Protein AF-A0AAU7UGG2-F1 (afdb_monomer_lite)

InterPro domains:
  IPR001387 Cro/C1-type, helix-turn-helix domain [PF01381] (90-123)
  IPR001387 Cro/C1-type, helix-turn-helix domain [PS50943] (90-131)
  IPR001387 Cro/C1-type, helix-turn-helix domain [SM00530] (74-130)
  IPR001387 Cro/C1-type, helix-turn-helix domain [cd00093] (90-127)
  IPR010982 Lambda repressor-like, DNA-binding domain superfamily [G3DSA:1.10.260.40] (84-129)
  IPR010982 Lambda repressor-like, DNA-binding domain superfamily [SSF47413] (65-128)

Sequence (178 aa):
MTQFELNWRYLAWRRWPDLTWSQRLARLGKPLRDLTANPPAAKLVAEIEGRFEVEYLEHINVLAEEDLDFLRENLRHLLGQAPYGTHGTLARQIGVSLNTVSRWASGENRPRPEHLRTLCALLYLPPNLDLYATPLFLTDAPSTHSARLEQVKGWVNGLDPAALQVLYPALERLLKEH

pLDDT: mean 82.57, std 12.51, range [52.09, 97.88]

Organism: NCBI:txid694439

Secondary structure (DSSP, 8-state):
--HHHHHHHHHHHHH-TTS-HHHHHHHTTS-HHHHSS-THHHHHHHHHHTS--TGGGGT--HHHHTT--HHHHHHHHHHHTSPTTHHHHHHHHHTS-HHHHHHHHHTSSPPPHHHHHHHHHHTT--TT--TTT--GGGS-S-SSHHHHHHHHHHHHHHS-HHHHHHHHHHHHHHHH--

Structure (mmCIF, N/CA/C/O backbone):
data_AF-A0AAU7UGG2-F1
#
_entry.id   AF-A0AAU7UGG2-F1
#
loop_
_atom_site.group_PDB
_atom_site.id
_atom_site.type_symbol
_atom_site.label_atom_id
_atom_site.label_alt_id
_atom_site.label_comp_id
_atom_site.label_asym_id
_atom_site.label_entity_id
_atom_site.label_seq_id
_atom_site.pdbx_PDB_ins_code
_atom_site.Cartn_x
_atom_site.Cartn_y
_atom_site.Cartn_z
_atom_site.occupancy
_atom_site.B_iso_or_equiv
_atom_site.auth_seq_id
_atom_site.auth_comp_id
_atom_site.auth_asym_id
_atom_site.auth_atom_id
_atom_site.pdbx_PDB_model_num
ATOM 1 N N . MET A 1 1 ? -1.916 -6.099 -14.068 1.00 77.75 1 MET A N 1
ATOM 2 C CA . MET A 1 1 ? -0.532 -5.603 -14.121 1.00 77.75 1 MET A CA 1
ATOM 3 C C . MET A 1 1 ? 0.313 -6.714 -14.708 1.00 77.75 1 MET A C 1
ATOM 5 O O . MET A 1 1 ? 0.161 -7.846 -14.259 1.00 77.75 1 MET A O 1
ATOM 9 N N . THR A 1 2 ? 1.081 -6.445 -15.759 1.00 85.44 2 THR A N 1
ATOM 10 C CA . THR A 1 2 ? 1.946 -7.451 -16.399 1.00 85.44 2 THR A CA 1
ATOM 11 C C . THR A 1 2 ? 3.183 -7.733 -15.535 1.00 85.44 2 THR A C 1
ATOM 13 O O . THR A 1 2 ? 3.510 -6.948 -14.642 1.00 85.44 2 THR A O 1
ATOM 16 N N . GLN A 1 3 ? 3.889 -8.844 -15.779 1.00 85.06 3 GLN A N 1
ATOM 17 C CA . GLN A 1 3 ? 5.150 -9.135 -15.077 1.00 85.06 3 GLN A CA 1
ATOM 18 C C . GLN A 1 3 ? 6.189 -8.032 -15.317 1.00 85.06 3 GLN A C 1
ATOM 20 O O . GLN A 1 3 ? 6.836 -7.572 -14.379 1.00 85.06 3 GLN A O 1
ATOM 25 N N . PHE A 1 4 ? 6.282 -7.553 -16.559 1.00 83.56 4 PHE A N 1
ATOM 26 C CA . PHE A 1 4 ? 7.109 -6.408 -16.921 1.00 83.56 4 PHE A CA 1
ATOM 27 C C . PHE A 1 4 ? 6.763 -5.174 -16.079 1.00 83.56 4 PHE A C 1
ATOM 29 O O . PHE A 1 4 ? 7.657 -4.545 -15.513 1.00 83.56 4 PHE A O 1
ATOM 36 N N . GLU A 1 5 ? 5.467 -4.864 -15.934 1.00 82.12 5 GLU A N 1
ATOM 37 C CA . GLU A 1 5 ? 5.012 -3.753 -15.097 1.00 82.12 5 GLU A CA 1
ATOM 38 C C . GLU A 1 5 ? 5.434 -3.896 -13.637 1.00 82.12 5 GLU A C 1
ATOM 40 O O . GLU A 1 5 ? 5.930 -2.938 -13.048 1.00 82.12 5 GLU A O 1
ATOM 45 N N . LEU A 1 6 ? 5.274 -5.087 -13.061 1.00 86.94 6 LEU A N 1
ATOM 46 C CA . LEU A 1 6 ? 5.717 -5.371 -11.697 1.00 86.94 6 LEU A CA 1
ATOM 47 C C . LEU A 1 6 ? 7.227 -5.171 -11.538 1.00 86.94 6 LEU A C 1
ATOM 49 O O . LEU A 1 6 ? 7.655 -4.512 -10.591 1.00 86.94 6 LEU A O 1
ATOM 53 N N . ASN A 1 7 ? 8.021 -5.689 -12.476 1.00 87.56 7 ASN A N 1
ATOM 54 C CA . ASN A 1 7 ? 9.477 -5.616 -12.428 1.00 87.56 7 ASN A CA 1
ATOM 55 C C . ASN A 1 7 ? 9.977 -4.168 -12.446 1.00 87.56 7 ASN A C 1
ATOM 57 O O . ASN A 1 7 ? 10.727 -3.765 -11.556 1.00 87.56 7 ASN A O 1
ATOM 61 N N . TRP A 1 8 ? 9.547 -3.347 -13.410 1.00 83.44 8 TRP A N 1
ATOM 62 C CA . TRP A 1 8 ? 10.038 -1.966 -13.471 1.00 83.44 8 TRP A CA 1
ATOM 63 C C . TRP A 1 8 ? 9.498 -1.114 -12.317 1.00 83.44 8 TRP A C 1
ATOM 65 O O . TRP A 1 8 ? 10.220 -0.258 -11.801 1.00 83.44 8 TRP A O 1
ATOM 75 N N . ARG A 1 9 ? 8.259 -1.365 -11.860 1.00 86.94 9 ARG A N 1
ATOM 76 C CA . ARG A 1 9 ? 7.700 -0.706 -10.669 1.00 86.94 9 ARG A CA 1
ATOM 77 C C . ARG A 1 9 ? 8.519 -1.019 -9.429 1.00 86.94 9 ARG A C 1
ATOM 79 O O . ARG A 1 9 ? 8.815 -0.106 -8.659 1.00 86.94 9 ARG A O 1
ATOM 86 N N . TYR A 1 10 ? 8.921 -2.276 -9.264 1.00 88.75 10 TYR A N 1
ATOM 87 C CA . TYR A 1 10 ? 9.802 -2.702 -8.186 1.00 88.75 10 TYR A CA 1
ATOM 88 C C . TYR A 1 10 ? 11.163 -2.006 -8.251 1.00 88.75 10 TYR A C 1
ATOM 90 O O . TYR A 1 10 ? 11.596 -1.437 -7.251 1.00 88.75 10 TYR A O 1
ATOM 98 N N . LEU A 1 11 ? 11.803 -1.964 -9.421 1.00 86.62 11 LEU A N 1
ATOM 99 C CA . LEU A 1 11 ? 13.091 -1.284 -9.586 1.00 86.62 11 LEU A CA 1
ATOM 100 C C . LEU A 1 11 ? 12.987 0.225 -9.285 1.00 86.62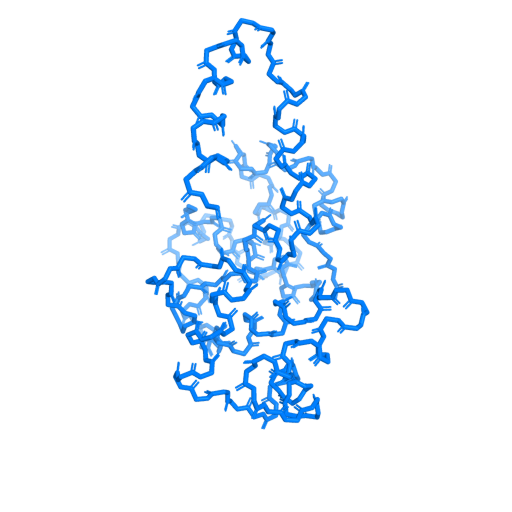 11 LEU A C 1
ATOM 102 O O . LEU A 1 11 ? 13.808 0.778 -8.553 1.00 86.62 11 LEU A O 1
ATOM 106 N N . ALA A 1 12 ? 11.929 0.894 -9.756 1.00 85.06 12 ALA A N 1
ATOM 107 C CA . ALA A 1 12 ? 11.673 2.300 -9.438 1.00 85.06 12 ALA A CA 1
ATOM 108 C C . ALA A 1 12 ? 11.396 2.524 -7.938 1.00 85.06 12 ALA A C 1
ATOM 110 O O . ALA A 1 12 ? 11.838 3.523 -7.361 1.00 85.06 12 ALA A O 1
ATOM 111 N N . TRP A 1 13 ? 10.668 1.603 -7.300 1.00 88.19 13 TRP A N 1
ATOM 112 C CA . TRP A 1 13 ? 10.424 1.614 -5.859 1.00 88.19 13 TRP A CA 1
ATOM 113 C C . TRP A 1 13 ? 11.725 1.451 -5.067 1.00 88.19 13 TRP A C 1
ATOM 115 O O . TRP A 1 13 ? 11.994 2.269 -4.192 1.00 88.19 13 TRP A O 1
ATOM 125 N N . ARG A 1 14 ? 12.566 0.473 -5.419 1.00 87.31 14 ARG A N 1
ATOM 126 C CA . ARG A 1 14 ? 13.859 0.200 -4.773 1.00 87.31 14 ARG A CA 1
ATOM 127 C C . ARG A 1 14 ? 14.801 1.396 -4.860 1.00 87.31 14 ARG A C 1
ATOM 129 O O . ARG A 1 14 ? 15.464 1.736 -3.883 1.00 87.31 14 ARG A O 1
ATOM 136 N N . ARG A 1 15 ? 14.843 2.053 -6.021 1.00 85.38 15 ARG A N 1
ATOM 137 C CA . ARG A 1 15 ? 15.703 3.216 -6.256 1.00 85.38 15 ARG A CA 1
ATOM 138 C C . ARG A 1 15 ? 15.282 4.437 -5.439 1.00 85.38 15 ARG A C 1
ATOM 140 O O . ARG A 1 15 ? 16.135 5.215 -5.011 1.00 85.38 15 ARG A O 1
ATOM 147 N N . TRP A 1 16 ? 13.976 4.615 -5.245 1.00 85.88 16 TRP A N 1
ATOM 148 C CA . TRP A 1 16 ? 13.394 5.750 -4.531 1.00 85.88 16 TRP A CA 1
ATOM 149 C C . TRP A 1 16 ? 12.320 5.288 -3.537 1.00 85.88 16 TRP A C 1
ATOM 151 O O . TRP A 1 16 ? 11.124 5.522 -3.765 1.00 85.88 16 TRP A O 1
ATOM 161 N N . PRO A 1 17 ? 12.715 4.643 -2.428 1.00 82.94 17 PRO A N 1
ATOM 162 C CA . PRO A 1 17 ? 11.773 4.028 -1.494 1.00 82.94 17 PRO A CA 1
ATOM 163 C C . PRO A 1 17 ? 10.877 5.066 -0.806 1.00 82.94 17 PRO A C 1
ATOM 165 O O . PRO A 1 17 ? 9.695 4.804 -0.594 1.00 82.94 17 PRO A O 1
ATOM 168 N N . ASP A 1 18 ? 11.398 6.273 -0.577 1.00 81.94 18 ASP A N 1
ATOM 169 C CA . ASP A 1 18 ? 10.707 7.345 0.151 1.00 81.94 18 ASP A CA 1
ATOM 170 C C . ASP A 1 18 ? 9.741 8.174 -0.709 1.00 81.94 18 ASP A C 1
ATOM 172 O O . ASP A 1 18 ? 8.995 9.003 -0.189 1.00 81.94 18 ASP A O 1
ATOM 176 N N . LEU A 1 19 ? 9.749 7.986 -2.033 1.00 81.88 19 LEU A N 1
ATOM 177 C CA . LEU A 1 19 ? 8.888 8.747 -2.937 1.00 81.88 19 LEU A CA 1
ATOM 178 C C . LEU A 1 19 ? 7.514 8.091 -3.093 1.00 81.88 19 LEU A C 1
ATOM 180 O O . LEU A 1 19 ? 7.381 6.870 -3.151 1.00 81.88 19 LEU A O 1
ATOM 184 N N . THR A 1 20 ? 6.468 8.899 -3.243 1.00 77.75 20 THR A N 1
ATOM 185 C CA . THR A 1 20 ? 5.177 8.392 -3.720 1.00 77.75 20 THR A CA 1
ATOM 186 C C . THR A 1 20 ? 5.302 7.921 -5.164 1.00 77.75 20 THR A C 1
ATOM 188 O O . THR A 1 20 ? 6.208 8.323 -5.900 1.00 77.75 20 THR A O 1
ATOM 191 N N . TRP A 1 21 ? 4.353 7.103 -5.621 1.00 76.94 21 TRP A N 1
ATOM 192 C CA . TRP A 1 21 ? 4.358 6.676 -7.015 1.00 76.94 21 TRP A CA 1
ATOM 193 C C . TRP A 1 21 ? 4.298 7.863 -7.987 1.00 76.94 21 TRP A C 1
ATOM 195 O O . TRP A 1 21 ? 5.117 7.954 -8.893 1.00 76.94 21 TRP A O 1
ATOM 205 N N . SER A 1 22 ? 3.443 8.855 -7.726 1.00 73.75 22 SER A N 1
ATOM 206 C CA . SER A 1 22 ? 3.381 10.088 -8.522 1.00 73.75 22 SER A CA 1
ATOM 207 C C . SER A 1 22 ? 4.715 10.846 -8.586 1.00 73.75 22 SER A C 1
ATOM 209 O O . SER A 1 22 ? 5.104 11.311 -9.657 1.00 73.75 22 SER A O 1
ATOM 211 N N . GLN A 1 23 ? 5.452 10.928 -7.475 1.00 81.00 23 GLN A N 1
ATOM 212 C CA . GLN A 1 23 ? 6.776 11.557 -7.429 1.00 81.00 23 GLN A CA 1
ATOM 213 C C . GLN A 1 23 ? 7.825 10.764 -8.220 1.00 81.00 23 GLN A C 1
ATOM 215 O O . GLN A 1 23 ? 8.667 11.368 -8.888 1.00 81.00 23 GLN A O 1
ATOM 220 N N . ARG A 1 24 ? 7.765 9.426 -8.193 1.00 82.38 24 ARG A N 1
ATOM 221 C CA . ARG A 1 24 ? 8.639 8.565 -9.010 1.00 82.38 24 ARG A CA 1
ATOM 222 C C . ARG A 1 24 ? 8.387 8.779 -10.501 1.00 82.38 24 ARG A C 1
ATOM 224 O O . ARG A 1 24 ? 9.336 8.958 -11.254 1.00 82.38 24 ARG A O 1
ATOM 231 N N . LEU A 1 25 ? 7.127 8.851 -10.924 1.00 75.69 25 LEU A N 1
ATOM 232 C CA . LEU A 1 25 ? 6.778 9.112 -12.327 1.00 75.69 25 LEU A CA 1
ATOM 233 C C . LEU A 1 25 ? 7.262 10.494 -12.785 1.00 75.69 25 LEU A C 1
ATOM 235 O O . LEU A 1 25 ? 7.838 10.624 -13.862 1.00 75.69 25 LEU A O 1
ATOM 239 N N . ALA A 1 26 ? 7.099 11.516 -11.937 1.00 79.75 26 ALA A N 1
ATOM 240 C CA . ALA A 1 26 ? 7.608 12.857 -12.215 1.00 79.75 26 ALA A CA 1
ATOM 241 C C . ALA A 1 26 ? 9.139 12.867 -12.386 1.00 79.75 26 ALA A C 1
ATOM 243 O O . ALA A 1 26 ? 9.651 13.509 -13.301 1.00 79.75 26 ALA A O 1
ATOM 244 N N . ARG A 1 27 ? 9.869 12.105 -11.558 1.00 80.44 27 ARG A N 1
ATOM 245 C CA . ARG A 1 27 ? 11.327 11.898 -11.677 1.00 80.44 27 ARG A CA 1
ATOM 246 C C . ARG A 1 27 ? 11.729 11.209 -12.981 1.00 80.44 27 ARG A C 1
ATOM 248 O O . ARG A 1 27 ? 12.777 11.535 -13.525 1.00 80.44 27 ARG A O 1
ATOM 255 N N . LEU A 1 28 ? 10.899 10.300 -13.489 1.00 75.12 28 LEU A N 1
ATOM 256 C CA . LEU A 1 28 ? 11.097 9.643 -14.785 1.00 75.12 28 LEU A CA 1
ATOM 257 C C . LEU A 1 28 ? 10.744 10.556 -15.977 1.00 75.12 28 LEU A C 1
ATOM 259 O O . LEU A 1 28 ? 10.926 10.160 -17.125 1.00 75.12 28 LEU A O 1
ATOM 263 N N . GLY A 1 29 ? 10.249 11.777 -15.730 1.00 72.19 29 GLY A N 1
ATOM 264 C CA . GLY A 1 29 ? 9.977 12.778 -16.765 1.00 72.19 29 GLY A CA 1
ATOM 265 C C . GLY A 1 29 ? 8.830 12.414 -17.711 1.00 72.19 29 GLY A C 1
ATOM 266 O O . GLY A 1 29 ? 8.776 12.929 -18.829 1.00 72.19 29 GLY A O 1
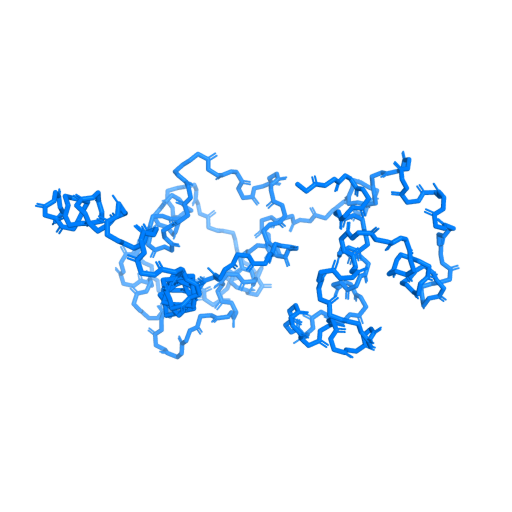ATOM 267 N N . LYS A 1 30 ? 7.929 11.508 -17.306 1.00 65.19 30 LYS A N 1
ATOM 268 C CA . LYS A 1 30 ? 6.853 10.981 -18.159 1.00 65.19 30 LYS A CA 1
ATOM 269 C C . LYS A 1 30 ? 5.535 10.831 -17.386 1.00 65.19 30 LYS A C 1
ATOM 271 O O . LYS A 1 30 ? 5.551 10.410 -16.229 1.00 65.19 30 LYS A O 1
ATOM 276 N N . PRO A 1 31 ? 4.379 11.135 -18.002 1.00 60.41 31 PRO A N 1
ATOM 277 C CA . PRO A 1 31 ? 3.081 10.841 -17.406 1.00 60.41 31 PRO A CA 1
ATOM 278 C C . PRO A 1 31 ? 2.805 9.325 -17.408 1.00 60.41 31 PRO A C 1
ATOM 280 O O . PRO A 1 31 ? 3.222 8.613 -18.317 1.00 60.41 31 PRO A O 1
ATOM 283 N N . LEU A 1 32 ? 2.063 8.830 -16.406 1.00 55.38 32 LEU A N 1
ATOM 284 C CA . LEU A 1 32 ? 1.792 7.395 -16.183 1.00 55.38 32 LEU A CA 1
ATOM 285 C C . LEU A 1 32 ? 1.286 6.659 -17.435 1.00 55.38 32 LEU A C 1
ATOM 287 O O . LEU A 1 32 ? 1.721 5.546 -17.716 1.00 55.38 32 LEU A O 1
ATOM 291 N N . ARG A 1 33 ? 0.399 7.309 -18.199 1.00 56.31 33 ARG A N 1
ATOM 292 C CA . ARG A 1 33 ? -0.204 6.761 -19.424 1.00 56.31 33 ARG A CA 1
ATOM 293 C C . ARG A 1 33 ? 0.818 6.451 -20.524 1.00 56.31 33 ARG A C 1
ATOM 295 O O . ARG A 1 33 ? 0.583 5.564 -21.334 1.00 56.31 33 ARG A O 1
ATOM 302 N N . ASP A 1 34 ? 1.952 7.152 -20.526 1.00 56.75 34 ASP A N 1
ATOM 303 C CA . ASP A 1 34 ? 3.025 6.949 -21.503 1.00 56.75 34 ASP A CA 1
ATOM 304 C C . ASP A 1 34 ? 3.968 5.811 -21.071 1.00 56.75 34 ASP A C 1
ATOM 306 O O . ASP A 1 34 ? 4.710 5.283 -21.895 1.00 56.75 34 ASP A O 1
ATOM 310 N N . LEU A 1 35 ? 3.941 5.428 -19.787 1.00 55.31 35 LEU A N 1
ATOM 311 C CA . LEU A 1 35 ? 4.815 4.409 -19.194 1.00 55.31 35 LEU A CA 1
ATOM 312 C C . LEU A 1 35 ? 4.186 3.006 -19.226 1.00 55.31 35 LEU A C 1
ATOM 314 O O . LEU A 1 35 ? 4.911 2.020 -19.283 1.00 55.31 35 LEU A O 1
ATOM 318 N N . THR A 1 36 ? 2.853 2.903 -19.226 1.00 54.44 36 THR A N 1
ATOM 319 C CA . THR A 1 36 ? 2.132 1.625 -19.400 1.00 54.44 36 THR A CA 1
ATOM 320 C C . THR A 1 36 ? 2.021 1.202 -20.867 1.00 54.44 36 THR A C 1
ATOM 322 O O . THR A 1 36 ? 1.797 0.032 -21.155 1.00 54.44 36 THR A O 1
ATOM 325 N N . ALA A 1 37 ? 2.170 2.146 -21.802 1.00 54.59 37 ALA A N 1
ATOM 326 C CA . ALA A 1 37 ? 2.016 1.908 -23.237 1.00 54.59 37 ALA A CA 1
ATOM 327 C C . ALA A 1 37 ? 3.347 1.738 -23.992 1.00 54.59 37 ALA A C 1
ATOM 329 O O . ALA A 1 37 ? 3.320 1.417 -25.179 1.00 54.59 37 ALA A O 1
ATOM 330 N N . ASN A 1 38 ? 4.502 1.995 -23.359 1.00 55.16 38 ASN A N 1
ATOM 331 C CA . ASN A 1 38 ? 5.774 2.091 -24.076 1.00 55.16 38 ASN A CA 1
ATOM 332 C C . ASN A 1 38 ? 6.981 1.626 -23.209 1.00 55.16 38 ASN A C 1
ATOM 334 O O . ASN A 1 38 ? 7.143 2.114 -22.085 1.00 55.16 38 ASN A O 1
ATOM 338 N N . PRO A 1 39 ? 7.896 0.774 -23.725 1.00 53.25 39 PRO A N 1
ATOM 339 C CA . PRO A 1 39 ? 9.139 0.337 -23.057 1.00 53.25 39 PRO A CA 1
ATOM 340 C C . PRO A 1 39 ? 10.202 1.394 -22.635 1.00 53.25 39 PRO A C 1
ATOM 342 O O . PRO A 1 39 ? 11.110 1.015 -21.888 1.00 53.25 39 PRO A O 1
ATOM 345 N N . PRO A 1 40 ? 10.164 2.702 -22.997 1.00 57.66 40 PRO A N 1
ATOM 346 C CA . PRO A 1 40 ? 11.161 3.682 -22.542 1.00 57.66 40 PRO A CA 1
ATOM 347 C C . PRO A 1 40 ? 11.249 3.845 -21.019 1.00 57.66 40 PRO A C 1
ATOM 349 O O . PRO A 1 40 ? 12.306 4.211 -20.512 1.00 57.66 40 PRO A O 1
ATOM 352 N N . ALA A 1 41 ? 10.167 3.551 -20.289 1.00 56.16 41 ALA A N 1
ATOM 353 C CA . ALA A 1 41 ? 10.143 3.515 -18.825 1.00 56.16 41 ALA A CA 1
ATOM 354 C C . ALA A 1 41 ? 11.155 2.512 -18.261 1.00 56.16 41 ALA A C 1
ATOM 356 O O . ALA A 1 41 ? 11.958 2.830 -17.386 1.00 56.16 41 ALA A O 1
ATOM 357 N N . ALA A 1 42 ? 11.107 1.294 -18.799 1.00 54.66 42 ALA A N 1
ATOM 358 C CA . ALA A 1 42 ? 11.939 0.193 -18.369 1.00 54.66 42 ALA A CA 1
ATOM 359 C C . ALA A 1 42 ? 13.374 0.378 -18.837 1.00 54.66 42 ALA A C 1
ATOM 361 O O . ALA A 1 42 ? 14.264 0.066 -18.066 1.00 54.66 42 ALA A O 1
ATOM 362 N N . LYS A 1 43 ? 13.610 0.972 -20.017 1.00 62.22 43 LYS A N 1
ATOM 363 C CA . LYS A 1 43 ? 14.957 1.372 -20.453 1.00 62.22 43 LYS A CA 1
ATOM 364 C C . LYS A 1 43 ? 15.602 2.368 -19.508 1.00 62.22 43 LYS A C 1
ATOM 366 O O . LYS A 1 43 ? 16.720 2.138 -19.073 1.00 62.22 43 LYS A O 1
ATOM 371 N N . LEU A 1 44 ? 14.865 3.399 -19.107 1.00 60.41 44 LEU A N 1
ATOM 372 C CA . LEU A 1 44 ? 15.369 4.389 -18.165 1.00 60.41 44 LEU A CA 1
ATOM 373 C C . LEU A 1 44 ? 15.657 3.762 -16.791 1.00 60.41 44 LEU A C 1
ATOM 375 O O . LEU A 1 44 ? 16.692 4.035 -16.202 1.00 60.41 44 LEU A O 1
ATOM 379 N N . VAL A 1 45 ? 14.785 2.889 -16.283 1.00 58.19 45 VAL A N 1
ATOM 380 C CA . VAL A 1 45 ? 14.978 2.240 -14.973 1.00 58.19 45 VAL A CA 1
ATOM 381 C C . VAL A 1 45 ? 16.079 1.162 -15.008 1.00 58.19 45 VAL A C 1
ATOM 383 O O . VAL A 1 45 ? 16.879 1.083 -14.078 1.00 58.19 45 VAL A O 1
ATOM 386 N N . ALA A 1 46 ? 16.168 0.391 -16.093 1.00 57.00 46 ALA A N 1
ATOM 387 C CA . ALA A 1 46 ? 17.227 -0.578 -16.377 1.00 57.00 46 ALA A CA 1
ATOM 388 C C . ALA A 1 46 ? 18.604 0.093 -16.501 1.00 57.00 46 ALA A C 1
ATOM 390 O O . ALA A 1 46 ? 19.563 -0.345 -15.870 1.00 57.00 46 ALA A O 1
ATOM 391 N N . GLU A 1 47 ? 18.688 1.203 -17.242 1.00 61.47 47 GLU A N 1
ATOM 392 C CA . GLU A 1 47 ? 19.899 2.024 -17.362 1.00 61.47 47 GLU A CA 1
ATOM 393 C C . GLU A 1 47 ? 20.277 2.685 -16.024 1.00 61.47 47 GLU A C 1
ATOM 395 O O . GLU A 1 47 ? 21.460 2.808 -15.718 1.00 61.47 47 GLU A O 1
ATOM 400 N N . ILE A 1 48 ? 19.296 3.069 -15.193 1.00 56.66 48 ILE A N 1
ATOM 401 C CA . ILE A 1 48 ? 19.536 3.681 -13.873 1.00 56.66 48 ILE A CA 1
ATOM 402 C C . ILE A 1 48 ? 20.107 2.683 -12.854 1.00 56.66 48 ILE A C 1
ATOM 404 O O . ILE A 1 48 ? 20.921 3.082 -12.019 1.00 56.66 48 ILE A O 1
ATOM 408 N N . GLU A 1 49 ? 19.687 1.416 -12.880 1.00 64.75 49 GLU A N 1
ATOM 409 C CA . GLU A 1 49 ? 20.224 0.374 -11.987 1.00 64.75 49 GLU A CA 1
ATOM 410 C C . GLU A 1 49 ? 21.465 -0.321 -12.575 1.00 64.75 49 GLU A C 1
ATOM 412 O O . GLU A 1 49 ? 22.220 -0.945 -11.831 1.00 64.75 49 GLU A O 1
ATOM 417 N N . GLY A 1 50 ? 21.690 -0.227 -13.894 1.00 66.25 50 GLY A N 1
ATOM 418 C CA . GLY A 1 50 ? 22.825 -0.841 -14.599 1.00 66.25 50 GLY A CA 1
ATOM 419 C C . GLY A 1 50 ? 22.878 -2.371 -14.499 1.00 66.25 50 GLY A C 1
ATOM 420 O O . GLY A 1 50 ? 23.921 -2.966 -14.760 1.00 66.25 50 GLY A O 1
ATOM 421 N N . ARG A 1 51 ? 21.782 -3.004 -14.060 1.00 68.06 51 ARG A N 1
ATOM 422 C CA . ARG A 1 51 ? 21.757 -4.390 -13.565 1.00 68.06 51 ARG A CA 1
ATOM 423 C C . ARG A 1 51 ? 20.995 -5.366 -14.458 1.00 68.06 51 ARG A C 1
ATOM 425 O O . ARG A 1 51 ? 21.267 -6.558 -14.401 1.00 68.06 51 ARG A O 1
ATOM 432 N N . PHE A 1 52 ? 20.060 -4.870 -15.264 1.00 71.00 52 PHE A N 1
ATOM 433 C CA . PHE A 1 52 ? 19.213 -5.686 -16.131 1.00 71.00 52 PHE A CA 1
ATOM 434 C C . PHE A 1 52 ? 19.070 -5.009 -17.489 1.00 71.00 52 PHE A C 1
ATOM 436 O O . PHE A 1 52 ? 18.897 -3.797 -17.545 1.00 71.00 52 PHE A O 1
ATOM 443 N N . GLU A 1 53 ? 19.107 -5.777 -18.574 1.00 74.12 53 GLU A N 1
ATOM 444 C CA . GLU A 1 53 ? 18.680 -5.289 -19.886 1.00 74.12 53 GLU A CA 1
ATOM 445 C C . GLU A 1 53 ? 17.146 -5.247 -19.951 1.00 74.12 53 GLU A C 1
ATOM 447 O O . GLU A 1 53 ? 16.459 -6.029 -19.294 1.00 74.12 53 GLU A O 1
ATOM 452 N N . VAL A 1 54 ? 16.583 -4.327 -20.738 1.00 72.81 54 VAL A N 1
ATOM 453 C CA . VAL A 1 54 ? 15.121 -4.122 -20.820 1.00 72.81 54 VAL A CA 1
ATOM 454 C C . VAL A 1 54 ? 14.395 -5.375 -21.281 1.00 72.81 54 VAL A C 1
ATOM 456 O O . VAL A 1 54 ? 13.377 -5.741 -20.704 1.00 72.81 54 VAL A O 1
ATOM 459 N N . GLU A 1 55 ? 14.953 -6.032 -22.293 1.00 75.38 55 GLU A N 1
ATOM 460 C CA . GLU A 1 55 ? 14.448 -7.281 -22.865 1.00 75.38 55 GLU A CA 1
ATOM 461 C C . GLU A 1 55 ? 14.401 -8.389 -21.805 1.00 75.38 55 GLU A C 1
ATOM 463 O O . GLU A 1 55 ? 13.491 -9.213 -21.783 1.00 75.38 55 GLU A O 1
ATOM 468 N N . TYR A 1 56 ? 15.322 -8.356 -20.841 1.00 79.44 56 TYR A N 1
ATOM 469 C CA . TYR A 1 56 ? 15.358 -9.316 -19.747 1.00 79.44 56 TYR A CA 1
ATOM 470 C C . TYR A 1 56 ? 14.179 -9.133 -18.779 1.00 79.44 56 TYR A C 1
ATOM 472 O O . TYR A 1 56 ? 13.626 -10.117 -18.286 1.00 79.44 56 TYR A O 1
ATOM 480 N N . LEU A 1 57 ? 13.723 -7.892 -18.556 1.00 78.31 57 LEU A N 1
ATOM 481 C CA . LEU A 1 57 ? 12.619 -7.576 -17.637 1.00 78.31 57 LEU A CA 1
ATOM 482 C C . LEU A 1 57 ? 11.260 -8.131 -18.083 1.00 78.31 57 LEU A C 1
ATOM 484 O O . LEU A 1 57 ? 10.346 -8.198 -17.262 1.00 78.31 57 LEU A O 1
ATOM 488 N N . GLU A 1 58 ? 11.099 -8.518 -19.347 1.00 80.31 58 GLU A N 1
ATOM 489 C CA . GLU A 1 58 ? 9.880 -9.180 -19.831 1.00 80.31 58 GLU A CA 1
ATOM 490 C C . GLU A 1 58 ? 9.844 -10.673 -19.483 1.00 80.31 58 GLU A C 1
ATOM 492 O O . GLU A 1 58 ? 8.766 -11.268 -19.414 1.00 80.31 58 GLU A O 1
ATOM 497 N N . HIS A 1 59 ? 11.009 -11.275 -19.240 1.00 83.75 59 HIS A N 1
ATOM 498 C CA . HIS A 1 59 ? 11.164 -12.722 -19.116 1.00 83.75 59 HIS A CA 1
ATOM 499 C C . HIS A 1 59 ? 11.466 -13.197 -17.696 1.00 83.75 59 HIS A C 1
ATOM 501 O O . HIS A 1 59 ? 11.261 -14.374 -17.400 1.00 83.75 59 HIS A O 1
ATOM 507 N N . ILE A 1 60 ? 11.917 -12.307 -16.810 1.00 85.75 60 ILE A N 1
ATOM 508 C CA . ILE A 1 60 ? 12.215 -12.661 -15.418 1.00 85.75 60 ILE A CA 1
ATOM 509 C C . ILE A 1 60 ? 11.135 -12.215 -14.441 1.00 85.75 60 ILE A C 1
ATOM 511 O O . ILE A 1 60 ? 10.312 -11.347 -14.726 1.00 85.75 60 ILE A O 1
ATOM 515 N N . ASN A 1 61 ? 11.175 -12.784 -13.240 1.00 88.62 61 ASN A N 1
ATOM 516 C CA . ASN A 1 61 ? 10.415 -12.295 -12.101 1.00 88.62 61 ASN A CA 1
ATOM 517 C C . ASN A 1 61 ? 11.381 -11.716 -11.063 1.00 88.62 61 ASN A C 1
ATOM 519 O O . ASN A 1 61 ? 11.811 -12.421 -10.154 1.00 88.62 61 ASN A O 1
ATOM 523 N N . VAL A 1 62 ? 11.709 -10.425 -11.202 1.00 87.31 62 VAL A N 1
ATOM 524 C CA . VAL A 1 62 ? 12.676 -9.729 -10.329 1.00 87.31 62 VAL A CA 1
ATOM 525 C C . VAL A 1 62 ? 12.266 -9.839 -8.859 1.00 87.31 62 VAL A C 1
ATOM 527 O O . VAL A 1 62 ? 13.106 -10.014 -7.983 1.00 87.31 62 VAL A O 1
ATOM 530 N N . LEU A 1 63 ? 10.961 -9.768 -8.576 1.00 88.81 63 LEU A N 1
ATOM 531 C CA . LEU A 1 63 ? 10.454 -9.838 -7.207 1.00 88.81 63 LEU A CA 1
ATOM 532 C C . LEU A 1 63 ? 10.709 -11.212 -6.569 1.00 88.81 63 LEU A C 1
ATOM 534 O O . LEU A 1 63 ? 10.937 -11.276 -5.364 1.00 88.81 63 LEU A O 1
ATOM 538 N N . ALA A 1 64 ? 10.662 -12.291 -7.358 1.00 87.81 64 ALA A N 1
ATOM 539 C CA . ALA A 1 64 ? 10.935 -13.642 -6.873 1.00 87.81 64 ALA A CA 1
ATOM 540 C C . ALA A 1 64 ? 12.431 -13.881 -6.614 1.00 87.81 64 ALA A C 1
ATOM 542 O O . ALA A 1 64 ? 12.772 -14.637 -5.711 1.00 87.81 64 ALA A O 1
ATOM 543 N N . GLU A 1 65 ? 13.318 -13.234 -7.374 1.00 88.00 65 GLU A N 1
ATOM 544 C CA . GLU A 1 65 ? 14.771 -13.353 -7.183 1.00 88.00 65 GLU A CA 1
ATOM 545 C C . GLU A 1 65 ? 15.270 -12.634 -5.920 1.00 88.00 65 GLU A C 1
ATOM 547 O O . GLU A 1 65 ? 16.254 -13.055 -5.317 1.00 88.00 65 GLU A O 1
ATOM 552 N N . GLU A 1 66 ? 14.595 -11.562 -5.501 1.00 86.88 66 GLU A N 1
ATOM 553 C CA . GLU A 1 66 ? 15.032 -10.706 -4.387 1.00 86.88 66 GLU A CA 1
ATOM 554 C C . GLU A 1 66 ? 14.491 -11.145 -3.008 1.00 86.88 66 GLU A C 1
ATOM 556 O O . GLU A 1 66 ? 14.721 -10.440 -2.026 1.00 86.88 66 GLU A O 1
ATOM 561 N N . ASP A 1 67 ? 13.778 -12.279 -2.920 1.00 89.00 67 ASP A N 1
ATOM 562 C CA . ASP A 1 67 ? 13.189 -12.839 -1.681 1.00 89.00 67 ASP A CA 1
ATOM 563 C C . ASP A 1 67 ? 12.470 -11.782 -0.814 1.00 89.00 67 ASP A C 1
ATOM 565 O O . ASP A 1 67 ? 12.705 -11.615 0.387 1.00 89.00 67 ASP A O 1
ATOM 569 N N . LEU A 1 68 ? 11.626 -10.972 -1.458 1.00 91.44 68 LEU A N 1
ATOM 570 C CA . LEU A 1 68 ? 11.044 -9.798 -0.820 1.00 91.44 68 LEU A CA 1
ATOM 571 C C . LEU A 1 68 ? 9.911 -10.170 0.151 1.00 91.44 68 LEU A C 1
ATOM 573 O O . LEU A 1 68 ? 8.928 -10.814 -0.214 1.00 91.44 68 LEU A O 1
ATOM 577 N N . ASP A 1 69 ? 9.976 -9.642 1.374 1.00 94.69 69 ASP A N 1
ATOM 578 C CA . ASP A 1 69 ? 8.890 -9.736 2.356 1.00 94.69 69 ASP A CA 1
ATOM 579 C C . ASP A 1 69 ? 7.730 -8.789 1.993 1.00 94.69 69 ASP A C 1
ATOM 581 O O . ASP A 1 69 ? 7.638 -7.655 2.477 1.00 94.69 69 ASP A O 1
ATOM 585 N N . PHE A 1 70 ? 6.825 -9.260 1.131 1.00 95.12 70 PHE A N 1
ATOM 586 C CA . PHE A 1 70 ? 5.674 -8.477 0.670 1.00 95.12 70 PHE A CA 1
ATOM 587 C C . PHE A 1 70 ? 4.788 -7.999 1.811 1.00 95.12 70 PHE A C 1
ATOM 589 O O . PHE A 1 70 ? 4.311 -6.867 1.762 1.00 95.12 70 PHE A O 1
ATOM 596 N N . LEU A 1 71 ? 4.591 -8.811 2.855 1.00 96.12 71 LEU A N 1
ATOM 597 C CA . LEU A 1 71 ? 3.769 -8.402 3.987 1.00 96.12 71 LEU A CA 1
ATOM 598 C C . LEU A 1 71 ? 4.353 -7.145 4.635 1.00 96.12 71 LEU A C 1
ATOM 600 O O . LEU A 1 71 ? 3.627 -6.180 4.877 1.00 96.12 71 LEU A O 1
ATOM 604 N N . ARG A 1 72 ? 5.659 -7.148 4.911 1.00 95.38 72 ARG A N 1
ATOM 605 C CA . ARG A 1 72 ? 6.339 -6.006 5.526 1.00 95.38 72 ARG A CA 1
ATOM 606 C C . ARG A 1 72 ? 6.221 -4.753 4.666 1.00 95.38 72 ARG A C 1
ATOM 608 O O . ARG A 1 72 ? 5.864 -3.697 5.190 1.00 95.38 72 ARG A O 1
ATOM 615 N N . GLU A 1 73 ? 6.485 -4.862 3.368 1.00 93.94 73 GLU A N 1
ATOM 616 C CA . GLU A 1 73 ? 6.439 -3.705 2.468 1.00 93.94 73 GLU A CA 1
ATOM 617 C C . GLU A 1 73 ? 5.016 -3.186 2.252 1.00 93.94 73 GLU A C 1
ATOM 619 O O . GLU A 1 73 ? 4.784 -1.975 2.264 1.00 93.94 73 GLU A O 1
ATOM 624 N N . ASN A 1 74 ? 4.034 -4.084 2.171 1.00 94.25 74 ASN A N 1
ATOM 625 C CA . ASN A 1 74 ? 2.621 -3.724 2.136 1.00 94.25 74 ASN A CA 1
ATOM 626 C C . ASN A 1 74 ? 2.196 -2.984 3.403 1.00 94.25 74 ASN A C 1
ATOM 628 O O . ASN A 1 74 ? 1.558 -1.939 3.311 1.00 94.25 74 ASN A O 1
ATOM 632 N N . LEU A 1 75 ? 2.557 -3.484 4.588 1.00 93.94 75 LEU A N 1
ATOM 633 C CA . LEU A 1 75 ? 2.220 -2.827 5.852 1.00 93.94 75 LEU A CA 1
ATOM 634 C C . LEU A 1 75 ? 2.888 -1.459 5.968 1.00 93.94 75 LEU A C 1
ATOM 636 O O . LEU A 1 75 ? 2.224 -0.494 6.347 1.00 93.94 75 LEU A O 1
ATOM 640 N N . ARG A 1 76 ? 4.166 -1.348 5.590 1.00 91.50 76 ARG A N 1
ATOM 641 C CA . ARG A 1 76 ? 4.874 -0.065 5.552 1.00 91.50 76 ARG A CA 1
ATOM 642 C C . ARG A 1 76 ? 4.190 0.918 4.611 1.00 91.50 76 ARG A C 1
ATOM 644 O O . ARG A 1 76 ? 3.990 2.068 4.985 1.00 91.50 76 ARG A O 1
ATOM 651 N N . HIS A 1 77 ? 3.801 0.475 3.420 1.00 88.88 77 HIS A N 1
ATOM 652 C CA . HIS A 1 77 ? 3.107 1.309 2.445 1.00 88.88 77 HIS A CA 1
ATOM 653 C C . HIS A 1 77 ? 1.726 1.759 2.947 1.00 88.88 77 HIS A C 1
ATOM 655 O O . HIS A 1 77 ? 1.437 2.955 2.974 1.00 88.88 77 HIS A O 1
ATOM 661 N N . LEU A 1 78 ? 0.891 0.814 3.389 1.00 88.88 78 LEU A N 1
ATOM 662 C CA . LEU A 1 78 ? -0.481 1.072 3.832 1.00 88.88 78 LEU A CA 1
ATOM 663 C C . LEU A 1 78 ? -0.528 1.951 5.086 1.00 88.88 78 LEU A C 1
ATOM 665 O O . LEU A 1 78 ? -1.333 2.876 5.169 1.00 88.88 78 LEU A O 1
ATOM 669 N N . LEU A 1 79 ? 0.334 1.675 6.067 1.00 90.50 79 LEU A N 1
ATOM 670 C CA . LEU A 1 79 ? 0.353 2.409 7.331 1.00 90.50 79 LEU A CA 1
ATOM 671 C C . LEU A 1 79 ? 1.178 3.694 7.228 1.00 90.50 79 LEU A C 1
ATOM 673 O O . LEU A 1 79 ? 0.794 4.700 7.817 1.00 90.50 79 LEU A O 1
ATOM 677 N N . GLY A 1 80 ? 2.278 3.707 6.476 1.00 84.56 80 GLY A N 1
ATOM 678 C CA . GLY A 1 80 ? 3.143 4.883 6.332 1.00 84.56 80 GLY A CA 1
ATOM 679 C C . GLY A 1 80 ? 2.482 6.047 5.594 1.00 84.56 80 GLY A C 1
ATOM 680 O O . GLY A 1 80 ? 2.805 7.200 5.855 1.00 84.56 80 GLY A O 1
ATOM 681 N N . GLN A 1 81 ? 1.519 5.762 4.714 1.00 77.31 81 GLN A N 1
ATOM 682 C CA . GLN A 1 81 ? 0.760 6.784 3.985 1.00 77.31 81 GLN A CA 1
ATOM 683 C C . GLN A 1 81 ? -0.531 7.215 4.693 1.00 77.31 81 GLN A C 1
ATOM 685 O O . GLN A 1 81 ? -1.262 8.072 4.192 1.00 77.31 81 GLN A O 1
ATOM 690 N N . ALA A 1 82 ? -0.838 6.627 5.849 1.00 79.19 82 ALA A N 1
ATOM 691 C CA . ALA A 1 82 ? -2.052 6.946 6.577 1.00 79.19 82 ALA A CA 1
ATOM 692 C C . ALA A 1 82 ? -1.984 8.383 7.149 1.00 79.19 82 ALA A C 1
ATOM 694 O O . ALA A 1 82 ? -0.972 8.751 7.749 1.00 79.19 82 ALA A O 1
ATOM 695 N N . PRO A 1 83 ? -3.049 9.202 7.022 1.00 78.38 83 PRO A N 1
ATOM 696 C CA . PRO A 1 83 ? -3.083 10.551 7.585 1.00 78.38 83 PRO A CA 1
ATOM 697 C C . PRO A 1 83 ? -2.853 10.567 9.101 1.00 78.38 83 PRO A C 1
ATOM 699 O O . PRO A 1 83 ? -3.130 9.581 9.795 1.00 78.38 83 PRO A O 1
ATOM 702 N N . TYR A 1 84 ? -2.427 11.713 9.636 1.00 74.12 84 TYR A N 1
ATOM 703 C CA . TYR A 1 84 ? -2.244 11.895 11.077 1.00 74.12 84 TYR A CA 1
ATOM 704 C C . TYR A 1 84 ? -3.503 11.489 11.868 1.00 74.12 84 TYR A C 1
ATOM 706 O O . TYR A 1 84 ? -4.626 11.784 11.468 1.00 74.12 84 TYR A O 1
ATOM 714 N N . GLY A 1 85 ? -3.321 10.769 12.979 1.00 80.25 85 GLY A N 1
ATOM 715 C CA . GLY A 1 85 ? -4.418 10.246 13.808 1.00 80.25 85 GLY A CA 1
ATOM 716 C C . GLY A 1 85 ? -5.051 8.933 13.317 1.00 80.25 85 GLY A C 1
ATOM 717 O O . GLY A 1 85 ? -5.723 8.251 14.098 1.00 80.25 85 GLY A O 1
ATOM 718 N N . THR A 1 86 ? -4.780 8.506 12.077 1.00 85.81 86 THR A N 1
ATOM 719 C CA . THR A 1 86 ? -5.323 7.246 11.532 1.00 85.81 86 THR A CA 1
ATOM 720 C C . THR A 1 86 ? -4.814 6.034 12.305 1.00 85.81 86 THR A C 1
ATOM 722 O O . THR A 1 86 ? -5.594 5.142 12.616 1.00 85.81 86 THR A O 1
ATOM 725 N N . HIS A 1 87 ? -3.538 6.015 12.707 1.00 91.00 87 HIS A N 1
ATOM 726 C CA . HIS A 1 87 ? -2.976 4.892 13.474 1.00 91.00 87 HIS A CA 1
ATOM 727 C C . HIS A 1 87 ? -3.666 4.695 14.822 1.00 91.00 87 HIS A C 1
ATOM 729 O O . HIS A 1 87 ? -3.905 3.560 15.216 1.00 91.00 87 HIS A O 1
ATOM 735 N N . GLY A 1 88 ? -4.028 5.779 15.516 1.00 92.56 88 GLY A N 1
ATOM 736 C CA . GLY A 1 88 ? -4.751 5.691 16.789 1.00 92.56 88 GLY A CA 1
ATOM 737 C C . GLY A 1 88 ? -6.162 5.135 16.612 1.00 92.56 88 GLY A C 1
ATOM 738 O O . GLY A 1 88 ? -6.622 4.326 17.417 1.00 92.56 88 GLY A O 1
ATOM 739 N N . THR A 1 89 ? -6.825 5.527 15.524 1.00 91.06 89 THR A N 1
ATOM 740 C CA . THR A 1 89 ? -8.152 5.012 15.164 1.00 91.06 89 THR A CA 1
ATOM 741 C C . THR A 1 89 ? -8.085 3.531 14.791 1.00 91.06 89 THR A C 1
ATOM 743 O O . THR A 1 89 ? -8.827 2.735 15.365 1.00 91.06 89 THR A O 1
ATOM 746 N N . LEU A 1 90 ? -7.137 3.146 13.927 1.00 92.69 90 LEU A N 1
ATOM 747 C CA . LEU A 1 90 ? -6.889 1.751 13.551 1.00 92.69 90 LEU A CA 1
ATOM 748 C C . LEU A 1 90 ? -6.559 0.894 14.775 1.00 92.69 90 LEU A C 1
ATOM 750 O O . LEU A 1 90 ? -7.148 -0.165 14.951 1.00 92.69 90 LEU A O 1
ATOM 754 N N . ALA A 1 91 ? -5.669 1.362 15.653 1.00 96.12 91 ALA A N 1
ATOM 755 C CA . ALA A 1 91 ? -5.292 0.642 16.864 1.00 96.12 91 ALA A CA 1
ATOM 756 C C . ALA A 1 91 ? -6.513 0.358 17.753 1.00 96.12 91 ALA A C 1
ATOM 758 O O . ALA A 1 91 ? -6.730 -0.783 18.158 1.00 96.12 91 ALA A O 1
ATOM 759 N N . ARG A 1 92 ? -7.363 1.371 17.978 1.00 96.56 92 ARG A N 1
ATOM 760 C CA . ARG A 1 92 ? -8.598 1.229 18.761 1.00 96.56 92 ARG A CA 1
ATOM 761 C C . ARG A 1 92 ? -9.572 0.235 18.131 1.00 96.56 92 ARG A C 1
ATOM 763 O O . ARG A 1 92 ? -10.127 -0.587 18.848 1.00 96.56 92 ARG A O 1
ATOM 770 N N . GLN A 1 93 ? -9.774 0.307 16.817 1.00 94.81 93 GLN A N 1
ATOM 771 C CA . GLN A 1 93 ? -10.709 -0.569 16.104 1.00 94.81 93 GLN A CA 1
ATOM 772 C C . GLN A 1 93 ? -10.211 -2.017 16.008 1.00 94.81 93 GLN A C 1
ATOM 774 O O . GLN A 1 93 ? -11.011 -2.943 16.075 1.00 94.81 93 GLN A O 1
ATOM 779 N N . ILE A 1 94 ? -8.898 -2.220 15.885 1.00 96.00 94 ILE A N 1
ATOM 780 C CA . ILE A 1 94 ? -8.274 -3.551 15.865 1.00 96.00 94 ILE A CA 1
ATOM 781 C C . ILE A 1 94 ? -8.160 -4.134 17.287 1.00 96.00 94 ILE A C 1
ATOM 783 O O . ILE A 1 94 ? -8.058 -5.347 17.442 1.00 96.00 94 ILE A O 1
ATOM 787 N N . GLY A 1 95 ? -8.200 -3.293 18.326 1.00 96.94 95 GLY A N 1
ATOM 788 C CA . GLY A 1 95 ? -8.045 -3.717 19.720 1.00 96.94 95 GLY A CA 1
ATOM 789 C C . GLY A 1 95 ? -6.583 -3.903 20.139 1.00 96.94 95 GLY A C 1
ATOM 790 O O . GLY A 1 95 ? -6.278 -4.757 20.967 1.00 96.94 95 GLY A O 1
ATOM 791 N N . VAL A 1 96 ? -5.663 -3.119 19.569 1.00 97.88 96 VAL A N 1
ATOM 792 C CA . VAL A 1 96 ? -4.224 -3.146 19.885 1.00 97.88 96 VAL A CA 1
ATOM 7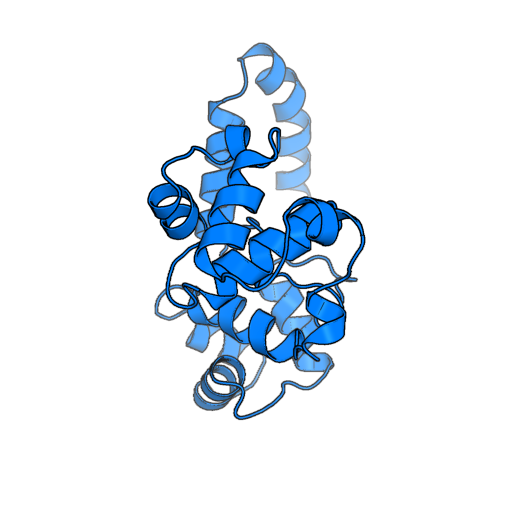93 C C . VAL A 1 96 ? -3.722 -1.772 20.332 1.00 97.88 96 VAL A C 1
ATOM 795 O O . VAL A 1 96 ? -4.411 -0.763 20.206 1.00 97.88 96 VAL A O 1
ATOM 798 N N . SER A 1 97 ? -2.498 -1.710 20.862 1.00 97.62 97 SER A N 1
ATOM 799 C CA . SER A 1 97 ? -1.880 -0.429 21.220 1.00 97.62 97 SER A CA 1
ATOM 800 C C . SER A 1 97 ? -1.421 0.348 19.980 1.00 97.62 97 SER A C 1
ATOM 802 O O . SER A 1 97 ? -1.064 -0.249 18.962 1.00 97.62 97 SER A O 1
ATOM 804 N N . LEU A 1 98 ? -1.344 1.679 20.081 1.00 96.44 98 LEU A N 1
ATOM 805 C CA . LEU A 1 98 ? -0.765 2.519 19.025 1.00 96.44 98 LEU A CA 1
ATOM 806 C C . LEU A 1 98 ? 0.670 2.084 18.681 1.00 96.44 98 LEU A C 1
ATOM 808 O O . LEU A 1 98 ? 1.011 1.948 17.510 1.00 96.44 98 LEU A O 1
ATOM 812 N N . ASN A 1 99 ? 1.475 1.778 19.702 1.00 96.88 99 ASN A N 1
ATOM 813 C CA . ASN A 1 99 ? 2.846 1.296 19.530 1.00 96.88 99 ASN A CA 1
ATOM 814 C C . ASN A 1 99 ? 2.904 -0.026 18.743 1.00 96.88 99 ASN A C 1
ATOM 816 O O . ASN A 1 99 ? 3.814 -0.246 17.951 1.00 96.88 99 ASN A O 1
ATOM 820 N N . THR A 1 100 ? 1.912 -0.905 18.917 1.00 97.44 100 THR A N 1
ATOM 821 C CA . THR A 1 100 ? 1.803 -2.149 18.143 1.00 97.44 100 THR A CA 1
ATOM 822 C C . THR A 1 100 ? 1.636 -1.858 16.651 1.00 97.44 100 THR A C 1
ATOM 824 O O . THR A 1 100 ? 2.325 -2.474 15.843 1.00 97.44 100 THR A O 1
ATOM 827 N N . VAL A 1 101 ? 0.785 -0.893 16.286 1.00 96.25 101 VAL A N 1
ATOM 828 C CA . VAL A 1 101 ? 0.595 -0.473 14.886 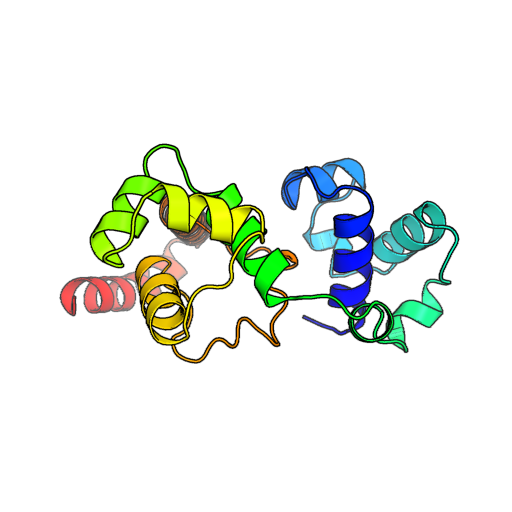1.00 96.25 101 VAL A CA 1
ATOM 829 C C . VAL A 1 101 ? 1.867 0.165 14.324 1.00 96.25 101 VAL A C 1
ATOM 831 O O . VAL A 1 101 ? 2.271 -0.165 13.211 1.00 96.25 101 VAL A O 1
ATOM 834 N N . SER A 1 102 ? 2.552 1.010 15.100 1.00 93.94 102 SER A N 1
ATOM 835 C CA . SER A 1 102 ? 3.837 1.596 14.690 1.00 93.94 102 SER A CA 1
ATOM 836 C C . SER A 1 102 ? 4.905 0.528 14.421 1.00 93.94 102 SER A C 1
ATOM 838 O O . SER A 1 102 ? 5.597 0.602 13.408 1.00 93.94 102 SER A O 1
ATOM 840 N N . ARG A 1 103 ? 4.986 -0.514 15.260 1.00 95.94 103 ARG A N 1
ATOM 841 C CA . ARG A 1 103 ? 5.894 -1.658 15.057 1.00 95.94 103 ARG A CA 1
ATOM 842 C C . ARG A 1 103 ? 5.546 -2.502 13.833 1.00 95.94 103 ARG A C 1
ATOM 844 O O . ARG A 1 103 ? 6.441 -3.059 13.204 1.00 95.94 103 ARG A O 1
ATOM 851 N N . TRP A 1 104 ? 4.264 -2.605 13.480 1.00 96.81 104 TRP A N 1
ATOM 852 C CA . TRP A 1 104 ? 3.860 -3.231 12.217 1.00 96.81 104 TRP A CA 1
ATOM 853 C C . TRP A 1 104 ? 4.325 -2.409 11.012 1.00 96.81 104 TRP A C 1
ATOM 855 O O . TRP A 1 104 ? 4.814 -2.984 10.045 1.00 96.81 104 TRP A O 1
ATOM 865 N N . ALA A 1 105 ? 4.236 -1.077 11.082 1.00 92.50 105 ALA A N 1
ATOM 866 C CA . ALA A 1 105 ? 4.679 -0.186 10.008 1.00 92.50 105 ALA A CA 1
ATOM 867 C C . ALA A 1 105 ? 6.210 -0.192 9.808 1.00 92.50 105 ALA A C 1
ATOM 869 O O . ALA A 1 105 ? 6.683 -0.124 8.672 1.00 92.50 105 ALA A O 1
ATOM 870 N N . SER A 1 106 ? 6.997 -0.301 10.887 1.00 92.25 106 SER A N 1
ATOM 871 C CA . SER A 1 106 ? 8.462 -0.435 10.795 1.00 92.25 106 SER A CA 1
ATOM 872 C C . SER A 1 106 ? 8.909 -1.847 10.378 1.00 92.25 106 SER A C 1
ATOM 874 O O . SER A 1 106 ? 9.984 -2.031 9.788 1.00 92.25 106 SER A O 1
ATOM 876 N N . GLY A 1 107 ? 8.052 -2.844 10.614 1.00 94.19 107 GLY A N 1
ATOM 877 C CA . GLY A 1 107 ? 8.337 -4.261 10.399 1.00 94.19 107 GLY A CA 1
ATOM 878 C C . GLY A 1 107 ? 9.048 -4.928 11.578 1.00 94.19 107 GLY A C 1
ATOM 879 O O . GLY A 1 107 ? 9.543 -6.038 11.428 1.00 94.19 107 GLY A O 1
ATOM 880 N N . GLU A 1 108 ? 9.104 -4.276 12.743 1.00 95.81 108 GLU A N 1
ATOM 881 C CA . GLU A 1 108 ? 9.625 -4.860 13.989 1.00 95.81 108 GLU A CA 1
ATOM 882 C C . GLU A 1 108 ? 8.759 -6.009 14.511 1.00 95.81 108 GLU A C 1
ATOM 884 O O . GLU A 1 108 ? 9.242 -6.882 15.227 1.00 95.81 108 GLU A O 1
ATOM 889 N N . ASN A 1 109 ? 7.464 -5.998 14.194 1.00 96.69 109 ASN A N 1
ATOM 890 C CA . ASN A 1 109 ? 6.543 -7.056 14.580 1.00 96.69 109 ASN A CA 1
ATOM 891 C C . ASN A 1 109 ? 5.575 -7.371 13.439 1.00 96.69 109 ASN A C 1
ATOM 893 O O . ASN A 1 109 ? 5.231 -6.491 12.650 1.00 96.69 109 ASN A O 1
ATOM 897 N N . ARG A 1 110 ? 5.079 -8.610 13.393 1.00 96.31 110 ARG A N 1
ATOM 898 C CA . ARG A 1 110 ? 4.068 -9.029 12.422 1.00 96.31 110 ARG A CA 1
ATOM 899 C C . ARG A 1 110 ? 2.678 -9.088 13.070 1.00 96.31 110 ARG A C 1
ATOM 901 O O . ARG A 1 110 ? 2.532 -9.628 14.170 1.00 96.31 110 ARG A O 1
ATOM 908 N N . PRO A 1 111 ? 1.641 -8.525 12.430 1.00 96.88 111 PRO A N 1
ATOM 909 C CA . PRO A 1 111 ? 0.262 -8.719 12.859 1.00 96.88 111 PRO A CA 1
ATOM 910 C C . PRO A 1 111 ? -0.144 -10.191 12.723 1.00 96.88 111 PRO A C 1
ATOM 912 O O . PRO A 1 111 ? 0.346 -10.914 11.857 1.00 96.88 111 PRO A O 1
ATOM 915 N N . ARG A 1 112 ? -1.071 -10.627 13.577 1.00 97.19 112 ARG A N 1
ATOM 916 C CA . ARG A 1 112 ? -1.700 -11.945 13.465 1.00 97.19 112 ARG A CA 1
ATOM 917 C C . ARG A 1 112 ? -2.737 -11.949 12.330 1.00 97.19 112 ARG A C 1
ATOM 919 O O . ARG A 1 112 ? -3.232 -10.871 11.980 1.00 97.19 112 ARG A O 1
ATOM 926 N N . PRO A 1 113 ? -3.123 -13.118 11.790 1.00 95.69 113 PRO A N 1
ATOM 927 C CA . PRO A 1 113 ? -4.097 -13.205 10.699 1.00 95.69 113 PRO A CA 1
ATOM 928 C C . PRO A 1 113 ? -5.435 -12.503 10.986 1.00 95.69 113 PRO A C 1
ATOM 930 O O . PRO A 1 113 ? -6.025 -11.891 10.100 1.00 95.69 113 PRO A O 1
ATOM 933 N N . GLU A 1 114 ? -5.922 -12.538 12.226 1.00 96.31 114 GLU A N 1
ATOM 934 C CA . GLU A 1 114 ? -7.119 -11.807 12.651 1.00 96.31 114 GLU A CA 1
ATOM 935 C C . GLU A 1 114 ? -6.955 -10.285 12.554 1.00 96.31 114 GLU A C 1
ATOM 937 O O . GLU A 1 114 ? -7.848 -9.612 12.044 1.00 96.31 114 GLU A O 1
ATOM 942 N N . HIS A 1 115 ? -5.797 -9.743 12.940 1.00 96.19 115 HIS A N 1
ATOM 943 C CA . HIS A 1 115 ? -5.516 -8.313 12.813 1.00 96.19 115 HIS A CA 1
ATOM 944 C C . HIS A 1 115 ? -5.404 -7.897 11.347 1.00 96.19 115 HIS A C 1
ATOM 946 O O . HIS A 1 115 ? -5.862 -6.816 10.992 1.00 96.19 115 HIS A O 1
ATOM 952 N N . LEU A 1 116 ? -4.827 -8.751 10.494 1.00 95.38 116 LEU A N 1
ATOM 953 C CA . LEU A 1 116 ? -4.737 -8.499 9.055 1.00 95.38 116 LEU A CA 1
ATOM 954 C C . LEU A 1 116 ? -6.113 -8.430 8.397 1.00 95.38 116 LEU A C 1
ATOM 956 O O . LEU A 1 116 ? -6.354 -7.515 7.614 1.00 95.38 116 LEU A O 1
ATOM 960 N N . ARG A 1 117 ? -7.031 -9.337 8.754 1.00 93.12 117 ARG A N 1
ATOM 961 C CA . ARG A 1 117 ? -8.418 -9.295 8.266 1.00 93.12 117 ARG A CA 1
ATOM 962 C C . ARG A 1 117 ? -9.115 -7.998 8.669 1.00 93.12 117 ARG A C 1
ATOM 964 O O . ARG A 1 117 ? -9.691 -7.330 7.813 1.00 93.12 117 ARG A O 1
ATOM 971 N N . THR A 1 118 ? -9.009 -7.604 9.939 1.00 93.50 118 THR A N 1
ATOM 972 C CA . THR A 1 118 ? -9.589 -6.341 10.420 1.00 93.50 118 THR A CA 1
ATOM 973 C C . THR A 1 118 ? -8.947 -5.134 9.738 1.00 93.50 118 THR A C 1
ATOM 975 O O . T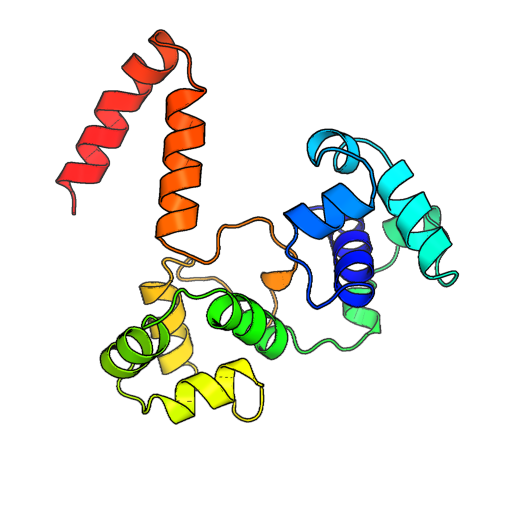HR A 1 118 ? -9.657 -4.239 9.292 1.00 93.50 118 THR A O 1
ATOM 978 N N . LEU A 1 119 ? -7.619 -5.115 9.590 1.00 92.06 119 LEU A N 1
ATOM 979 C CA . LEU A 1 119 ? -6.901 -4.043 8.901 1.00 92.06 119 LEU A CA 1
ATOM 980 C C . LEU A 1 119 ? -7.353 -3.912 7.440 1.00 92.06 119 LEU A C 1
ATOM 982 O O . LEU A 1 119 ? -7.623 -2.802 6.990 1.00 92.06 119 LEU A O 1
ATOM 986 N N . CYS A 1 120 ? -7.482 -5.030 6.717 1.00 90.94 120 CYS A N 1
ATOM 987 C CA . CYS A 1 120 ? -7.973 -5.031 5.340 1.00 90.94 120 CYS A CA 1
ATOM 988 C C . CYS A 1 120 ? -9.387 -4.458 5.252 1.00 90.94 120 CYS A C 1
ATOM 990 O O . CYS A 1 120 ? -9.627 -3.588 4.421 1.00 90.94 120 CYS A O 1
ATOM 992 N N . ALA A 1 121 ? -10.293 -4.873 6.141 1.00 89.06 121 ALA A N 1
ATOM 993 C CA . ALA A 1 121 ? -11.655 -4.349 6.177 1.00 89.06 121 ALA A CA 1
ATOM 994 C C . ALA A 1 121 ? -11.690 -2.834 6.451 1.00 89.06 121 ALA A C 1
ATOM 996 O O . ALA A 1 121 ? -12.352 -2.094 5.729 1.00 89.06 121 ALA A O 1
ATOM 997 N N . LEU A 1 122 ? -10.929 -2.355 7.442 1.00 88.50 122 LEU A N 1
ATOM 998 C CA . LEU A 1 122 ? -10.865 -0.931 7.801 1.00 88.50 122 LEU A CA 1
ATOM 999 C C . LEU A 1 122 ? -10.240 -0.059 6.704 1.00 88.50 122 LEU A C 1
ATOM 1001 O O . LEU A 1 122 ? -10.592 1.110 6.561 1.00 88.50 122 LEU A O 1
ATOM 1005 N N . LEU A 1 123 ? -9.316 -0.625 5.927 1.00 86.12 123 LEU A N 1
ATOM 1006 C CA . LEU A 1 123 ? -8.708 0.020 4.764 1.00 86.12 123 LEU A CA 1
ATOM 1007 C C . LEU A 1 123 ? -9.474 -0.272 3.465 1.00 86.12 123 LEU A C 1
ATOM 1009 O O . LEU A 1 123 ? -8.981 0.049 2.381 1.00 86.12 123 LEU A O 1
ATOM 1013 N N . TYR A 1 124 ? -10.664 -0.875 3.554 1.00 85.00 124 TYR A N 1
ATOM 1014 C CA . TYR A 1 124 ? -11.527 -1.225 2.424 1.00 85.00 124 TYR A CA 1
ATOM 1015 C C . TYR A 1 124 ? -10.794 -2.024 1.330 1.00 85.00 124 TYR A C 1
ATOM 1017 O O . TYR A 1 124 ? -11.011 -1.818 0.136 1.00 85.00 124 TYR A O 1
ATOM 1025 N N . LEU A 1 125 ? -9.841 -2.870 1.712 1.00 87.38 125 LEU A N 1
ATOM 1026 C CA . LEU A 1 125 ? -9.146 -3.773 0.801 1.00 87.38 125 LEU A CA 1
ATOM 1027 C C . LEU A 1 125 ? -10.046 -4.978 0.474 1.00 87.38 125 LEU A C 1
ATOM 1029 O O . LEU A 1 125 ? -10.868 -5.357 1.312 1.00 87.38 125 LEU A O 1
ATOM 1033 N N . PRO A 1 126 ? -9.906 -5.596 -0.717 1.00 86.56 126 PRO A N 1
ATOM 1034 C CA . PRO A 1 126 ? -10.658 -6.798 -1.060 1.00 86.56 126 PRO A CA 1
ATOM 1035 C C . PRO A 1 126 ? -10.550 -7.883 0.029 1.00 86.56 126 PRO A C 1
ATOM 1037 O O . PRO A 1 126 ? -9.454 -8.133 0.534 1.00 86.56 126 PRO A O 1
ATOM 1040 N N . PRO A 1 127 ? -11.657 -8.554 0.395 1.00 81.38 127 PRO A N 1
ATOM 1041 C CA . PRO A 1 127 ? -11.695 -9.479 1.534 1.00 81.38 127 PRO A CA 1
ATOM 1042 C C . PRO A 1 127 ? -10.835 -10.737 1.339 1.00 81.38 127 PRO A C 1
ATOM 1044 O O . PRO A 1 127 ? -10.464 -11.391 2.309 1.00 81.38 127 PRO A O 1
ATOM 1047 N N . ASN A 1 128 ? -10.523 -11.076 0.091 1.00 87.75 128 ASN A N 1
ATOM 1048 C CA . ASN A 1 128 ? -9.686 -12.201 -0.318 1.00 87.75 128 ASN A CA 1
ATOM 1049 C C . ASN A 1 128 ? -8.274 -11.770 -0.749 1.00 87.75 128 ASN A C 1
ATOM 1051 O O . ASN A 1 128 ? -7.566 -12.550 -1.383 1.00 87.75 128 ASN A O 1
ATOM 1055 N N . LEU A 1 129 ? -7.878 -10.528 -0.465 1.00 91.31 129 LEU A N 1
ATOM 1056 C CA . LEU A 1 129 ? -6.557 -10.030 -0.812 1.00 91.31 129 LEU A CA 1
ATOM 1057 C C . LEU A 1 129 ? -5.482 -10.704 0.043 1.00 91.31 129 LEU A C 1
ATOM 1059 O O . LEU A 1 129 ? -5.472 -10.566 1.266 1.00 91.31 129 LEU A O 1
ATOM 1063 N N . ASP A 1 130 ? -4.540 -11.374 -0.614 1.00 94.00 130 ASP A N 1
ATOM 1064 C CA . ASP A 1 130 ? -3.383 -11.956 0.053 1.00 94.00 130 ASP A CA 1
ATOM 1065 C C . ASP A 1 130 ? -2.235 -10.939 0.136 1.00 94.00 130 ASP A C 1
ATOM 1067 O O . ASP A 1 130 ? -1.546 -10.665 -0.851 1.00 94.00 130 ASP A O 1
ATOM 1071 N N . LEU A 1 131 ? -2.018 -10.390 1.335 1.00 94.50 131 LEU A N 1
ATOM 1072 C CA . LEU A 1 131 ? -0.928 -9.454 1.626 1.00 94.50 131 LEU A CA 1
ATOM 1073 C C . LEU A 1 131 ? 0.465 -10.100 1.620 1.00 94.50 131 LEU A C 1
ATOM 1075 O O . LEU A 1 131 ? 1.452 -9.366 1.617 1.00 94.50 131 LEU A O 1
ATOM 1079 N N . TYR A 1 132 ? 0.558 -11.432 1.629 1.00 95.31 132 TYR A N 1
ATOM 1080 C CA . TYR A 1 132 ? 1.823 -12.161 1.533 1.00 95.31 132 TYR A CA 1
ATOM 1081 C C . TYR A 1 132 ? 2.250 -12.388 0.082 1.00 95.31 132 TYR A C 1
ATOM 1083 O O . TYR A 1 132 ? 3.441 -12.507 -0.180 1.00 95.31 132 TYR A O 1
ATOM 1091 N N . ALA A 1 133 ? 1.299 -12.426 -0.854 1.00 93.62 133 ALA A N 1
ATOM 1092 C CA . ALA A 1 133 ? 1.563 -12.724 -2.262 1.00 93.62 133 ALA A CA 1
ATOM 1093 C C . ALA A 1 133 ? 1.352 -11.526 -3.202 1.00 93.62 133 ALA A C 1
ATOM 1095 O O . ALA A 1 133 ? 1.874 -11.516 -4.315 1.00 93.62 133 ALA A O 1
ATOM 1096 N N . THR A 1 134 ? 0.613 -10.498 -2.774 1.00 92.75 134 THR A N 1
ATOM 1097 C CA . THR A 1 134 ? 0.268 -9.353 -3.630 1.00 92.75 134 THR A CA 1
ATOM 1098 C C . THR A 1 134 ? 1.105 -8.122 -3.270 1.00 92.75 134 THR A C 1
ATOM 1100 O O . THR A 1 134 ? 0.928 -7.593 -2.174 1.00 92.75 134 THR A O 1
ATOM 1103 N N . PRO A 1 135 ? 1.968 -7.591 -4.156 1.00 93.75 135 PRO A N 1
ATOM 1104 C CA . PRO A 1 135 ? 2.818 -6.435 -3.855 1.00 93.75 135 PRO A CA 1
ATOM 1105 C C . PRO A 1 135 ? 2.046 -5.107 -3.992 1.00 93.75 135 PRO A C 1
ATOM 1107 O O . PRO A 1 135 ? 2.241 -4.338 -4.934 1.00 93.75 135 PRO A O 1
ATOM 1110 N N . LEU A 1 136 ? 1.147 -4.813 -3.050 1.00 90.88 136 LEU A N 1
ATOM 1111 C CA . LEU A 1 136 ? 0.329 -3.591 -3.045 1.00 90.88 136 LEU A CA 1
ATOM 1112 C C . LEU A 1 136 ? 1.149 -2.308 -3.027 1.00 90.88 136 LEU A C 1
ATOM 1114 O O . LEU A 1 136 ? 0.720 -1.317 -3.611 1.00 90.88 136 LEU A O 1
ATOM 1118 N N . PHE A 1 137 ? 2.327 -2.324 -2.405 1.00 90.19 137 PHE A N 1
ATOM 1119 C CA . PHE A 1 137 ? 3.240 -1.178 -2.388 1.00 90.19 137 PHE A CA 1
ATOM 1120 C C . PHE A 1 137 ? 3.739 -0.763 -3.788 1.00 90.19 137 PHE A C 1
ATOM 1122 O O . PHE A 1 137 ? 4.275 0.337 -3.942 1.00 90.19 137 PHE A O 1
ATOM 1129 N N . LEU A 1 138 ? 3.537 -1.616 -4.802 1.00 89.56 138 LEU A N 1
ATOM 1130 C CA . LEU A 1 138 ? 3.792 -1.330 -6.215 1.00 89.56 138 LEU A CA 1
ATOM 1131 C C . LEU A 1 138 ? 2.539 -0.910 -6.985 1.00 89.56 138 LEU A C 1
ATOM 1133 O O . LEU A 1 138 ? 2.634 -0.653 -8.181 1.00 89.56 138 LEU A O 1
ATOM 1137 N N . THR A 1 139 ? 1.365 -0.876 -6.359 1.00 85.75 139 THR A N 1
ATOM 1138 C CA . THR A 1 139 ? 0.109 -0.505 -7.024 1.00 85.75 139 THR A CA 1
ATOM 1139 C C . THR A 1 139 ? -0.171 0.988 -6.892 1.00 85.75 139 THR A C 1
ATOM 1141 O O . THR A 1 139 ? 0.283 1.647 -5.960 1.00 85.75 139 THR A O 1
ATOM 1144 N N . ASP A 1 140 ? -0.969 1.518 -7.821 1.00 68.94 140 ASP A N 1
ATOM 1145 C CA . ASP A 1 140 ? -1.411 2.925 -7.798 1.00 68.94 140 ASP A CA 1
ATOM 1146 C C . ASP A 1 140 ? -2.676 3.107 -6.955 1.00 68.94 140 ASP A C 1
ATOM 1148 O O . ASP A 1 140 ? -3.251 4.196 -6.920 1.00 68.94 140 ASP A O 1
ATOM 1152 N N . ALA A 1 141 ? -3.153 2.028 -6.327 1.00 61.34 141 ALA A N 1
ATOM 1153 C CA . ALA A 1 141 ? -4.381 2.046 -5.563 1.00 61.34 141 ALA A CA 1
ATOM 1154 C C . ALA A 1 141 ? -4.226 3.046 -4.409 1.00 61.34 141 ALA A C 1
ATOM 1156 O O . ALA A 1 141 ? -3.266 2.950 -3.639 1.00 61.34 141 ALA A O 1
ATOM 1157 N N . PRO A 1 142 ? -5.154 4.003 -4.250 1.00 60.31 142 PRO A N 1
ATOM 1158 C CA . PRO A 1 142 ? -5.067 4.927 -3.143 1.00 60.31 142 PRO A CA 1
ATOM 1159 C C . PRO A 1 142 ? -5.198 4.141 -1.840 1.00 60.31 142 PRO A C 1
ATOM 1161 O O . PRO A 1 142 ? -6.194 3.458 -1.583 1.00 60.31 142 PRO A O 1
ATOM 1164 N N . SER A 1 143 ? -4.171 4.238 -1.008 1.00 62.22 143 SER A N 1
ATOM 1165 C CA . SER A 1 143 ? -4.074 3.533 0.271 1.00 62.22 143 SER A CA 1
ATOM 1166 C C . SER A 1 143 ? -5.018 4.106 1.337 1.00 62.22 143 SER A C 1
ATOM 1168 O O . SER A 1 143 ? -5.246 3.465 2.360 1.00 62.22 143 SER A O 1
ATOM 1170 N N . THR A 1 144 ? -5.615 5.284 1.099 1.00 63.06 144 THR A N 1
ATOM 1171 C CA . THR A 1 144 ? -6.444 6.005 2.078 1.00 63.06 144 THR A CA 1
ATOM 1172 C C . THR A 1 144 ? -7.861 6.270 1.572 1.00 63.06 144 THR A C 1
ATOM 1174 O O . THR A 1 144 ? -8.083 6.470 0.378 1.00 63.06 144 THR A O 1
ATOM 1177 N N . HIS A 1 145 ? -8.826 6.343 2.497 1.00 65.31 145 HIS A N 1
ATOM 1178 C CA . HIS A 1 145 ? -10.220 6.685 2.183 1.00 65.31 145 HIS A CA 1
ATOM 1179 C C . HIS A 1 145 ? -10.339 8.031 1.453 1.00 65.31 145 HIS A C 1
ATOM 1181 O O . HIS A 1 145 ? -11.030 8.123 0.446 1.00 65.31 145 HIS A O 1
ATOM 1187 N N . SER A 1 146 ? -9.626 9.062 1.923 1.00 62.34 146 SER A N 1
ATOM 1188 C CA . SER A 1 146 ? -9.617 10.382 1.277 1.00 62.34 146 SER A CA 1
ATOM 1189 C C . SER A 1 146 ? -9.087 10.301 -0.156 1.00 62.34 146 SER A C 1
ATOM 1191 O O . SER A 1 146 ? -9.726 10.793 -1.078 1.00 62.34 146 SER A O 1
ATOM 1193 N N . ALA A 1 147 ? -7.975 9.594 -0.376 1.00 64.94 147 ALA A N 1
ATOM 1194 C CA . ALA A 1 147 ? -7.405 9.460 -1.711 1.00 64.94 147 ALA A CA 1
ATOM 1195 C C . ALA A 1 147 ? -8.296 8.627 -2.653 1.00 64.94 147 ALA A C 1
ATOM 1197 O O . ALA A 1 147 ? -8.379 8.938 -3.838 1.00 64.94 147 ALA A O 1
ATOM 1198 N N . ARG A 1 148 ? -9.015 7.618 -2.140 1.00 70.69 148 ARG A N 1
ATOM 1199 C CA . ARG A 1 148 ? -10.030 6.882 -2.916 1.00 70.69 148 ARG A CA 1
ATOM 1200 C C . ARG A 1 148 ? -11.232 7.745 -3.249 1.00 70.69 148 ARG A C 1
ATOM 1202 O O . ARG A 1 148 ? -11.693 7.712 -4.381 1.00 70.69 148 ARG A O 1
ATOM 1209 N N . LEU A 1 149 ? -11.712 8.540 -2.298 1.00 73.06 149 LEU A N 1
ATOM 1210 C CA . LEU A 1 149 ? -12.811 9.468 -2.530 1.00 73.06 149 LEU A CA 1
ATOM 1211 C C . LEU A 1 149 ? -12.433 10.514 -3.585 1.00 73.06 149 LEU A C 1
ATOM 1213 O O . LEU A 1 149 ? -13.215 10.761 -4.495 1.00 73.06 149 LEU A O 1
ATOM 1217 N N . GLU A 1 150 ? -11.233 11.088 -3.503 1.00 70.88 150 GLU A N 1
ATOM 1218 C CA . GLU A 1 150 ? -10.724 12.016 -4.518 1.00 70.88 150 GLU A CA 1
ATOM 1219 C C . GLU A 1 150 ? -10.541 11.337 -5.879 1.00 70.88 150 GLU A C 1
ATOM 1221 O O . GLU A 1 150 ? -10.873 11.926 -6.904 1.00 70.88 150 GLU A O 1
ATOM 1226 N N . GLN A 1 151 ? -10.104 10.075 -5.912 1.00 72.06 151 GLN A N 1
ATOM 1227 C CA . GLN A 1 151 ? -10.035 9.307 -7.154 1.00 72.06 151 GLN A CA 1
ATOM 1228 C C . GLN A 1 151 ? -11.426 9.083 -7.765 1.00 72.06 151 GLN A C 1
ATOM 1230 O O . GLN A 1 151 ? -11.614 9.335 -8.953 1.00 72.06 151 GLN A O 1
ATOM 1235 N N . VAL A 1 152 ? -12.411 8.671 -6.959 1.00 79.06 152 VAL A N 1
ATOM 1236 C CA . VAL A 1 152 ? -13.801 8.488 -7.402 1.00 79.06 152 VAL A CA 1
ATOM 1237 C C . VAL A 1 152 ? -14.389 9.810 -7.889 1.00 79.06 152 VAL A C 1
ATOM 1239 O O . VAL A 1 152 ? -14.984 9.845 -8.961 1.00 79.06 152 VAL A O 1
ATOM 1242 N N . LYS A 1 153 ? -14.177 10.914 -7.163 1.00 79.75 153 LYS A N 1
ATOM 1243 C CA . LYS A 1 153 ? -14.575 12.256 -7.615 1.00 79.75 153 LYS A CA 1
ATOM 1244 C C . LYS A 1 153 ? -13.916 12.615 -8.942 1.00 79.75 153 LYS A C 1
ATOM 1246 O O . LYS A 1 153 ? -14.591 13.128 -9.826 1.00 79.75 153 LYS A O 1
ATOM 1251 N N . GLY A 1 154 ? -12.626 12.325 -9.101 1.00 76.81 154 GLY A N 1
ATOM 1252 C CA . GLY A 1 154 ? -11.898 12.530 -10.351 1.00 76.81 154 GLY A CA 1
ATOM 1253 C C . GLY A 1 154 ? -12.506 11.750 -11.516 1.00 76.81 154 GLY A C 1
ATOM 1254 O O . GLY A 1 154 ? -12.691 12.315 -12.590 1.00 76.81 154 GLY A O 1
ATOM 1255 N N . TRP A 1 155 ? -12.881 10.485 -11.295 1.00 81.31 155 TRP A N 1
ATOM 1256 C CA . TRP A 1 155 ? -13.594 9.683 -12.292 1.00 81.31 155 TRP A CA 1
ATOM 1257 C C . TRP A 1 155 ? -14.955 10.281 -12.628 1.00 81.31 155 TRP A C 1
ATOM 1259 O O . TRP A 1 155 ? -15.232 10.500 -13.800 1.00 81.31 155 TRP A O 1
ATOM 1269 N N . VAL A 1 156 ? -15.768 10.606 -11.620 1.00 85.00 156 VAL A N 1
ATOM 1270 C CA . VAL A 1 156 ? -17.104 11.192 -11.807 1.00 85.00 156 VAL A CA 1
ATOM 1271 C C . VAL A 1 156 ? -17.032 12.518 -12.567 1.00 85.00 156 VAL A C 1
ATOM 1273 O O . VAL A 1 156 ? -17.803 12.724 -13.497 1.00 85.00 156 VAL A O 1
ATOM 1276 N N . ASN A 1 157 ? -16.075 13.384 -12.232 1.00 83.69 157 ASN A N 1
ATOM 1277 C CA . ASN A 1 157 ? -15.879 14.673 -12.898 1.00 83.69 157 ASN A CA 1
ATOM 1278 C C . ASN A 1 157 ? -15.356 14.539 -14.338 1.00 83.69 157 ASN A C 1
ATOM 1280 O O . ASN A 1 157 ? -15.499 15.472 -15.123 1.00 83.69 157 ASN A O 1
ATOM 1284 N N . GLY A 1 158 ? -14.713 13.416 -14.670 1.00 83.69 158 GLY A N 1
ATOM 1285 C CA . GLY A 1 158 ? -14.214 13.124 -16.014 1.00 83.69 158 GLY A CA 1
ATOM 1286 C C . GLY A 1 158 ? -15.238 12.454 -16.934 1.00 83.69 158 GLY A C 1
ATOM 1287 O O . GLY A 1 158 ? -14.961 12.311 -18.124 1.00 83.69 158 GLY A O 1
ATOM 1288 N N . LEU A 1 159 ? -16.391 12.028 -16.409 1.00 90.62 159 LEU A N 1
ATOM 1289 C CA . LEU A 1 159 ? -17.465 11.441 -17.207 1.00 90.62 159 LEU A CA 1
ATOM 1290 C C . LEU A 1 159 ? -18.254 12.530 -17.934 1.00 90.62 159 LEU A C 1
ATOM 1292 O O . LEU A 1 159 ? -18.535 13.594 -17.381 1.00 90.62 159 LEU A O 1
ATOM 1296 N N . ASP A 1 160 ? -18.663 12.242 -19.168 1.00 93.00 160 ASP A N 1
ATOM 1297 C CA . ASP A 1 160 ? -19.622 13.097 -19.855 1.00 93.00 160 ASP A CA 1
ATOM 1298 C C . ASP A 1 160 ? -21.020 13.013 -19.194 1.00 93.00 160 ASP A C 1
ATOM 1300 O O . ASP A 1 160 ? -21.336 12.037 -18.497 1.00 93.00 160 ASP A O 1
ATOM 1304 N N . PRO A 1 161 ? -21.889 14.023 -19.397 1.00 92.81 161 PRO A N 1
ATOM 1305 C CA . PRO A 1 161 ? -23.204 14.060 -18.759 1.00 92.81 161 PRO A CA 1
ATOM 1306 C C . PRO A 1 161 ? -24.111 12.861 -19.078 1.00 92.81 161 PRO A C 1
ATOM 1308 O O . PRO A 1 161 ? -24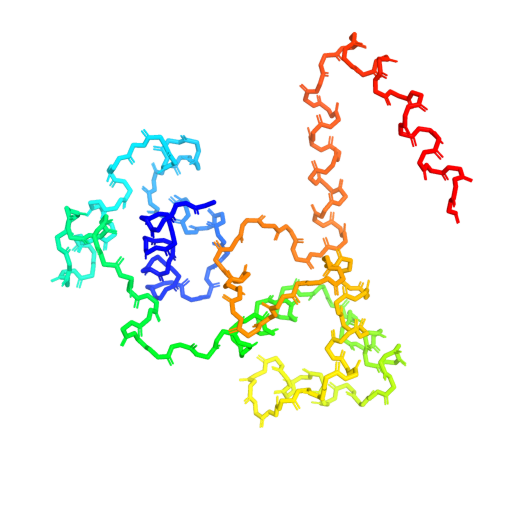.931 12.487 -18.238 1.00 92.81 161 PRO A O 1
ATOM 1311 N N . ALA A 1 162 ? -23.979 12.248 -20.258 1.00 91.88 162 ALA A N 1
ATOM 1312 C CA . ALA A 1 162 ? -24.799 11.105 -20.651 1.00 91.88 162 ALA A CA 1
ATOM 1313 C C . ALA A 1 162 ? -24.347 9.831 -19.921 1.00 91.88 162 ALA A C 1
ATOM 1315 O O . ALA A 1 162 ? -25.176 9.104 -19.372 1.00 91.88 162 ALA A O 1
ATOM 1316 N N . ALA A 1 163 ? -23.036 9.599 -19.826 1.00 88.31 163 ALA A N 1
ATOM 1317 C CA . ALA A 1 163 ? -22.467 8.515 -19.031 1.00 88.31 163 ALA A CA 1
ATOM 1318 C C . ALA A 1 163 ? -22.830 8.657 -17.543 1.00 88.31 163 ALA A C 1
ATOM 1320 O O . ALA A 1 163 ? -23.185 7.670 -16.892 1.00 88.31 163 ALA A O 1
ATOM 1321 N N . LEU A 1 164 ? -22.815 9.886 -17.012 1.00 91.12 164 LEU A N 1
ATOM 1322 C CA . LEU A 1 164 ? -23.211 10.150 -15.630 1.00 91.12 164 LEU A CA 1
ATOM 1323 C C . LEU A 1 164 ? -24.703 9.877 -15.389 1.00 91.12 164 LEU A C 1
ATOM 1325 O O . LEU A 1 164 ? -25.038 9.271 -14.374 1.00 91.12 164 LEU A O 1
ATOM 1329 N N . GLN A 1 165 ? -25.594 10.249 -16.317 1.00 91.12 165 GLN A N 1
ATOM 1330 C CA . GLN A 1 165 ? -27.025 9.920 -16.221 1.00 91.12 165 GLN A CA 1
ATOM 1331 C C . GLN A 1 165 ? -27.280 8.411 -16.163 1.00 91.12 165 GLN A C 1
ATOM 1333 O O . GLN A 1 165 ? -28.167 7.970 -15.435 1.00 91.12 165 GLN A O 1
ATOM 1338 N N . VAL A 1 166 ? -26.497 7.617 -16.897 1.00 92.06 166 VAL A N 1
ATOM 1339 C CA . VAL A 1 166 ? -26.610 6.151 -16.884 1.00 92.06 166 VAL A CA 1
ATOM 1340 C C . VAL A 1 166 ? -26.069 5.559 -15.579 1.00 92.06 166 VAL A C 1
ATOM 1342 O O . VAL A 1 166 ? -26.657 4.625 -15.033 1.00 92.06 166 VAL A O 1
ATOM 1345 N N . LEU A 1 167 ? -24.963 6.097 -15.057 1.00 90.56 167 LEU A N 1
ATOM 1346 C CA . LEU A 1 167 ? -24.318 5.593 -13.840 1.00 90.56 167 LEU A CA 1
ATOM 1347 C C . LEU A 1 167 ? -25.018 6.031 -12.549 1.00 90.56 167 LEU A C 1
ATOM 1349 O O . LEU A 1 167 ? -24.996 5.291 -11.563 1.00 90.56 167 LEU A O 1
ATOM 1353 N N . TYR A 1 168 ? -25.656 7.201 -12.540 1.00 91.19 168 TYR A N 1
ATOM 1354 C CA . TYR A 1 168 ? -26.239 7.794 -11.337 1.00 91.19 168 TYR A CA 1
ATOM 1355 C C . TYR A 1 168 ? -27.229 6.867 -10.606 1.00 91.19 168 TYR A C 1
ATOM 1357 O O . TYR A 1 168 ? -27.042 6.669 -9.407 1.00 91.19 168 TYR A O 1
ATOM 1365 N N . PRO A 1 169 ? -28.195 6.192 -11.263 1.00 92.00 169 PRO A N 1
ATOM 1366 C CA . PRO A 1 169 ? -29.122 5.288 -10.573 1.00 92.00 169 PRO A CA 1
ATOM 1367 C C . PRO A 1 169 ? -28.448 4.049 -9.965 1.00 92.00 169 PRO A C 1
ATOM 1369 O O . PRO A 1 169 ? -28.984 3.432 -9.045 1.00 92.00 169 PRO A O 1
ATOM 1372 N N . ALA A 1 170 ? -27.299 3.620 -10.499 1.00 86.50 170 ALA A N 1
ATOM 1373 C CA . ALA A 1 170 ? -26.520 2.525 -9.921 1.00 86.50 170 ALA A CA 1
ATOM 1374 C C . ALA A 1 170 ? -25.747 2.994 -8.682 1.00 86.50 170 ALA A C 1
ATOM 1376 O O . ALA A 1 170 ? -25.781 2.317 -7.657 1.00 86.50 170 ALA A O 1
ATOM 1377 N N . LEU A 1 171 ? -25.124 4.177 -8.754 1.00 86.56 171 LEU A N 1
ATOM 1378 C CA . LEU A 1 171 ? -24.462 4.811 -7.610 1.00 86.56 171 LEU A CA 1
ATOM 1379 C C . LEU A 1 171 ? -25.459 5.123 -6.487 1.00 86.56 171 LEU A C 1
ATOM 1381 O O . LEU A 1 171 ? -25.179 4.856 -5.325 1.00 86.56 171 LEU A O 1
ATOM 1385 N N . GLU A 1 172 ? -26.644 5.629 -6.828 1.00 90.62 172 GLU A N 1
ATOM 1386 C CA . GLU A 1 172 ? -27.701 5.939 -5.866 1.00 90.62 172 GLU A CA 1
ATOM 1387 C C . GLU A 1 172 ? -28.207 4.682 -5.144 1.00 90.62 172 GLU A C 1
ATOM 1389 O O . GLU A 1 172 ? -28.424 4.722 -3.935 1.00 90.62 172 GLU A O 1
ATOM 1394 N N . ARG A 1 173 ? -28.362 3.553 -5.853 1.00 86.69 173 ARG A N 1
ATOM 1395 C CA . ARG A 1 173 ? -28.716 2.267 -5.226 1.00 86.69 173 ARG A CA 1
ATOM 1396 C C . ARG A 1 173 ? -27.621 1.772 -4.287 1.00 86.69 173 ARG A C 1
ATOM 1398 O O . ARG A 1 173 ? -27.918 1.468 -3.139 1.00 86.69 173 ARG A O 1
ATOM 1405 N N . LEU A 1 174 ? -26.367 1.787 -4.740 1.00 82.56 174 LEU A N 1
ATOM 1406 C CA . LEU A 1 174 ? -25.205 1.409 -3.926 1.00 82.56 174 LEU A CA 1
ATOM 1407 C C . LEU A 1 174 ? -25.106 2.217 -2.625 1.00 82.56 174 LEU A C 1
ATOM 1409 O O . LEU A 1 174 ? -24.750 1.668 -1.589 1.00 82.56 174 LEU A O 1
ATOM 1413 N N . LEU A 1 175 ? -25.436 3.510 -2.667 1.00 82.56 175 LEU A N 1
ATOM 1414 C CA . LEU A 1 175 ? -25.407 4.388 -1.494 1.00 82.56 175 LEU A CA 1
ATOM 1415 C C . LEU A 1 175 ? -26.597 4.194 -0.540 1.00 82.56 175 LEU A C 1
ATOM 1417 O O . LEU A 1 175 ? -26.511 4.635 0.599 1.00 82.56 175 LEU A O 1
ATOM 1421 N N . LYS A 1 176 ? -27.703 3.584 -0.988 1.00 84.31 176 LYS A N 1
ATOM 1422 C CA . LYS A 1 176 ? -28.897 3.316 -0.161 1.00 84.31 176 LYS A CA 1
ATOM 1423 C C . LYS A 1 176 ? -28.880 1.936 0.503 1.00 84.31 176 LYS A C 1
ATOM 1425 O O . LYS A 1 176 ? -29.668 1.703 1.414 1.00 84.31 176 LYS A O 1
ATOM 1430 N N . GLU A 1 177 ? -28.034 1.022 0.031 1.00 72.00 177 GLU A N 1
ATOM 1431 C CA . GLU A 1 177 ? -27.910 -0.356 0.536 1.00 72.00 177 GLU A CA 1
ATOM 1432 C C . GLU A 1 177 ? -26.928 -0.498 1.722 1.00 72.00 177 GLU A C 1
ATOM 1434 O O . GLU A 1 177 ? -26.764 -1.595 2.259 1.00 72.00 177 GLU A O 1
ATOM 1439 N N . HIS A 1 178 ? -26.316 0.605 2.163 1.00 52.09 178 HIS A N 1
ATOM 1440 C CA . HIS A 1 178 ? -25.369 0.689 3.281 1.00 52.09 178 HIS A CA 1
ATOM 1441 C C . HIS A 1 178 ? -25.772 1.779 4.277 1.00 52.09 178 HIS A C 1
ATOM 1443 O O . HIS A 1 178 ? -25.480 1.585 5.480 1.00 52.09 178 HIS A O 1
#

Radius of gyration: 18.66 Å; chains: 1; bounding box: 52×28×45 Å

Foldseek 3Di:
DAQLLVQLLVLLCVVPVPDDPVRSCVVVVHDPVDVVVDLVSLVVSCVVVVPDDSVVSNPDNPCVVVVDQLLLLVLLQLLVPEDPPVLVVLCVQLVHDSVVSVCSNNVVDPDDPSSVQSSCVVQVHPNPDDSRPDNCNSDPPPSHPVVVVVVVVVVLVPDDPVVNVVCVVVVVVVVVVD